Protein AF-K8X464-F1 (afdb_monomer_lite)

Secondary structure (DSSP, 8-state):
----EE-TTS-EE--TT--EEE-SS--HHHHHHHHHHHHHTTB-GGGEEE--SHHHHTS--GGGGT------EEEETTEEEE-------

Radius of gyration: 24.52 Å; chains: 1; bounding box: 53×26×64 Å

Sequence (89 aa):
AFGHEVNNKGFKVLPPYIRALQGDGLTIESLRQVYDELERRGLSAENALCGMGGGLLQQINRDTFNFGQKANAICINGEWKDIAKRPTG

InterPro domains:
  IPR013785 Aldolase-type TIM barrel [G3DSA:3.20.20.70] (1-87)
  IPR016471 Nicotinamide phosphoribosyl transferase [PTHR43816] (2-88)
  IPR036068 Nicotinate phosphoribosyltransferase-like, C-terminal [SSF51690] (20-88)
  IPR041525 Nicotinate/nicotinamide phosphoribosyltransferase [PF04095] (2-87)

Organism: NCBI:txid1129896

Foldseek 3Di:
DQAFDADPVRATHGDPPAAEEAEPPDAPVVVVVVVVVCVVVRHDPNRYHYHYDCNVVPPDDCCNVVPDDDDQWDADPNDIDGDDDDDDD

pLDDT: mean 95.47, std 5.09, range [58.09, 98.69]

Structure (mmCIF, N/CA/C/O backbone):
data_AF-K8X464-F1
#
_entry.id   AF-K8X464-F1
#
loop_
_atom_site.group_PDB
_atom_site.id
_atom_site.type_symbol
_atom_site.label_atom_id
_atom_site.label_alt_id
_atom_site.label_comp_id
_atom_site.label_asym_id
_atom_site.label_entity_id
_atom_site.label_seq_id
_atom_site.pdbx_PDB_ins_code
_atom_site.Cartn_x
_atom_site.Cartn_y
_atom_site.Cartn_z
_atom_site.occupancy
_atom_site.B_iso_or_equiv
_atom_site.auth_seq_id
_atom_site.auth_comp_id
_atom_site.auth_asym_id
_atom_site.auth_atom_id
_atom_site.pdbx_PDB_model_num
ATOM 1 N N . ALA A 1 1 ? -16.989 -4.182 26.058 1.00 78.38 1 ALA A N 1
ATOM 2 C CA . ALA A 1 1 ? -16.771 -3.452 24.789 1.00 78.38 1 ALA A CA 1
ATOM 3 C C . ALA A 1 1 ? -16.309 -2.032 25.116 1.00 78.38 1 ALA A C 1
ATOM 5 O O . ALA A 1 1 ? -16.783 -1.503 26.111 1.00 78.38 1 ALA A O 1
ATOM 6 N N . PHE A 1 2 ? -15.398 -1.441 24.332 1.00 93.62 2 PHE A N 1
ATOM 7 C CA . PHE A 1 2 ? -14.744 -0.152 24.646 1.00 93.62 2 PHE A CA 1
ATOM 8 C C . PHE A 1 2 ? -15.551 1.112 24.268 1.00 93.62 2 PHE A C 1
ATOM 10 O O . PHE A 1 2 ? -15.132 2.212 24.605 1.00 93.62 2 PHE A O 1
ATOM 17 N N . GLY A 1 3 ? -16.697 0.979 23.588 1.00 96.25 3 GLY A N 1
ATOM 18 C CA . GLY A 1 3 ? -17.470 2.117 23.061 1.00 96.25 3 GLY A CA 1
ATOM 19 C C . GLY A 1 3 ? -16.966 2.627 21.701 1.00 96.25 3 GLY A C 1
ATOM 20 O O . GLY A 1 3 ? -16.011 2.079 21.152 1.00 96.25 3 GLY A O 1
ATOM 21 N N . HIS A 1 4 ? -17.658 3.620 21.130 1.00 97.38 4 HIS A N 1
ATOM 22 C CA . HIS A 1 4 ? -17.272 4.340 19.907 1.00 97.38 4 HIS A CA 1
ATOM 23 C C . HIS A 1 4 ? -18.010 5.685 19.806 1.00 97.38 4 HIS A C 1
ATOM 25 O O . HIS A 1 4 ? -19.089 5.841 20.377 1.00 97.38 4 HIS A O 1
ATOM 31 N N . GLU A 1 5 ? -17.458 6.612 19.029 1.00 97.94 5 GLU A N 1
ATOM 32 C CA . GLU A 1 5 ? -18.149 7.805 18.523 1.00 97.94 5 GLU A CA 1
ATOM 33 C C . GLU A 1 5 ? -18.509 7.610 17.044 1.00 97.94 5 GLU A C 1
ATOM 35 O O . GLU A 1 5 ? -18.004 6.692 16.398 1.00 97.94 5 GLU A O 1
ATOM 40 N N . VAL A 1 6 ? -19.387 8.445 16.489 1.00 98.31 6 VAL A N 1
ATOM 41 C CA . VAL A 1 6 ? -19.681 8.459 15.048 1.00 98.31 6 VAL A CA 1
ATOM 42 C C . VAL A 1 6 ? -19.173 9.773 14.475 1.00 98.31 6 VAL A C 1
ATOM 44 O O . VAL A 1 6 ? -19.577 10.842 14.929 1.00 98.31 6 VAL A O 1
ATOM 47 N N . ASN A 1 7 ? -18.272 9.701 13.496 1.00 98.00 7 ASN A N 1
ATOM 48 C CA . ASN A 1 7 ? -17.727 10.898 12.861 1.00 98.00 7 ASN A CA 1
ATOM 49 C C . ASN A 1 7 ? -18.744 11.558 11.910 1.00 98.00 7 ASN A C 1
ATOM 51 O O . ASN A 1 7 ? -19.814 11.021 11.621 1.00 98.00 7 ASN A O 1
ATOM 55 N N . ASN A 1 8 ? -18.388 12.723 11.365 1.00 98.31 8 ASN A N 1
ATOM 56 C CA . ASN A 1 8 ? -19.238 13.482 10.438 1.00 98.31 8 ASN A CA 1
ATOM 57 C C . ASN A 1 8 ? -19.549 12.762 9.108 1.00 98.31 8 ASN A C 1
ATOM 59 O O . ASN A 1 8 ? -20.395 13.232 8.352 1.00 98.31 8 ASN A O 1
ATOM 63 N N . LYS A 1 9 ? -18.885 11.635 8.822 1.00 98.00 9 LYS A N 1
ATOM 64 C CA . LYS A 1 9 ? -19.142 10.774 7.660 1.00 98.00 9 LYS A CA 1
ATOM 65 C C . LYS A 1 9 ? -20.035 9.571 7.991 1.00 98.00 9 LYS A C 1
ATOM 67 O O . LYS A 1 9 ? -20.302 8.770 7.104 1.00 98.00 9 LYS A O 1
ATOM 72 N N . GLY A 1 10 ? -20.488 9.425 9.238 1.00 98.25 10 GLY A N 1
ATOM 73 C CA . GLY A 1 10 ? -21.364 8.328 9.659 1.00 98.25 10 GLY A CA 1
ATOM 74 C C . GLY A 1 10 ? -20.639 7.033 10.044 1.00 98.25 10 GLY A C 1
ATOM 75 O O . GLY A 1 10 ? -21.292 6.006 10.218 1.00 98.25 10 GLY A O 1
ATOM 76 N N . PHE A 1 11 ? -19.313 7.061 10.210 1.00 98.69 11 PHE A N 1
ATOM 77 C CA . PHE A 1 11 ? -18.520 5.881 10.563 1.00 98.69 11 PHE A CA 1
ATOM 78 C C . PHE A 1 11 ? -18.169 5.845 12.049 1.00 98.69 11 PHE A C 1
ATOM 80 O O . PHE A 1 11 ? -17.886 6.872 12.665 1.00 98.69 11 PHE A O 1
ATOM 87 N N . LYS A 1 12 ? -18.130 4.637 12.615 1.00 98.44 12 LYS A N 1
ATOM 88 C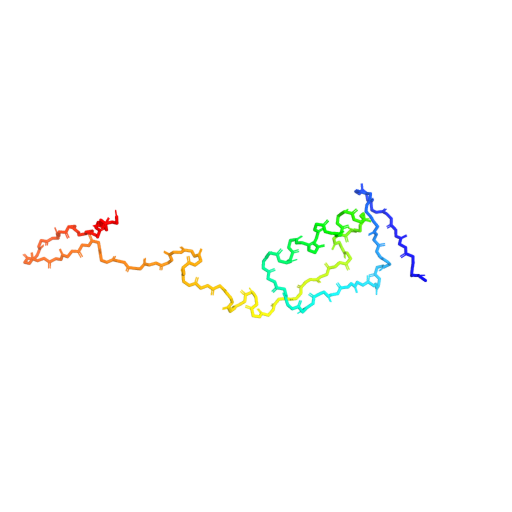 CA . LYS A 1 12 ? -17.781 4.393 14.017 1.00 98.44 12 LYS A CA 1
ATOM 89 C C . LYS A 1 12 ? -16.280 4.563 14.234 1.00 98.44 12 LYS A C 1
ATOM 91 O O . LYS A 1 12 ? -15.485 3.908 13.559 1.00 98.44 12 LYS A O 1
ATOM 96 N N . VAL A 1 13 ? -15.891 5.378 15.205 1.00 98.50 13 VAL A N 1
ATOM 97 C CA . VAL A 1 13 ? -14.505 5.659 15.598 1.00 98.50 13 VAL A CA 1
ATOM 98 C C . VAL A 1 13 ? -14.280 5.156 17.022 1.00 98.50 13 VAL A C 1
ATOM 100 O O . VAL A 1 13 ? -15.058 5.450 17.926 1.00 98.50 13 VAL A O 1
ATOM 103 N N . LEU A 1 14 ? -13.226 4.370 17.228 1.00 98.19 14 LEU A N 1
ATOM 104 C CA . LEU A 1 14 ? -12.801 3.906 18.546 1.00 98.19 14 LEU A CA 1
ATOM 105 C C . LEU A 1 14 ? -12.384 5.092 19.431 1.00 98.19 14 LEU A C 1
ATOM 107 O O . LEU A 1 14 ? -11.920 6.108 18.899 1.00 98.19 14 LEU A O 1
ATOM 111 N N . PRO A 1 15 ? -12.448 4.950 20.771 1.00 98.00 15 PRO A N 1
ATOM 112 C CA . PRO A 1 15 ? -11.916 5.952 21.688 1.00 98.00 15 PRO A CA 1
ATOM 113 C C . PRO A 1 15 ? -10.509 6.405 21.273 1.00 98.00 15 PRO A C 1
ATOM 115 O O . PRO A 1 15 ? -9.723 5.583 20.793 1.00 98.00 15 PRO A O 1
ATOM 118 N N . PRO A 1 16 ? -10.162 7.692 21.434 1.00 97.00 16 PRO A N 1
ATOM 119 C CA . PRO A 1 16 ? -8.967 8.284 20.821 1.00 97.00 16 PRO A CA 1
ATOM 120 C C . PRO A 1 16 ? -7.645 7.626 21.252 1.00 97.00 16 PRO A C 1
ATOM 122 O O . PRO A 1 16 ? -6.651 7.721 20.541 1.00 97.00 16 PRO A O 1
ATOM 125 N N . TYR A 1 17 ? -7.641 6.920 22.382 1.00 96.38 17 TYR A N 1
ATOM 126 C CA . TYR A 1 17 ? -6.501 6.187 22.935 1.00 96.38 17 TYR A CA 1
ATOM 127 C C . TYR A 1 17 ? -6.420 4.707 22.496 1.00 96.38 17 TYR A C 1
ATOM 129 O O . TYR A 1 17 ? -5.595 3.965 23.022 1.00 96.38 17 TYR A O 1
ATOM 137 N N . ILE A 1 18 ? -7.260 4.247 21.555 1.00 97.19 18 ILE A N 1
ATOM 138 C CA . ILE A 1 18 ? -7.271 2.858 21.052 1.00 97.19 18 ILE A CA 1
ATOM 139 C C . ILE A 1 18 ? -7.284 2.845 19.524 1.00 97.19 18 ILE A C 1
ATOM 141 O O . ILE A 1 18 ? -8.180 3.420 18.911 1.00 97.19 18 ILE A O 1
ATOM 145 N N . ARG A 1 19 ? -6.352 2.119 18.900 1.00 97.38 19 ARG A N 1
ATOM 146 C CA . ARG A 1 19 ? -6.322 1.829 17.454 1.00 97.38 19 ARG A CA 1
ATOM 147 C C . ARG A 1 19 ? -5.858 0.395 17.203 1.00 97.38 19 ARG A C 1
ATOM 149 O O . ARG A 1 19 ? -5.263 -0.220 18.085 1.00 97.38 19 ARG A O 1
ATOM 156 N N . ALA A 1 20 ? -6.132 -0.125 16.010 1.00 96.69 20 ALA A N 1
ATOM 157 C CA . ALA A 1 20 ? -5.666 -1.432 15.557 1.00 96.69 20 ALA A CA 1
ATOM 158 C C . ALA A 1 20 ? -4.554 -1.279 14.510 1.00 96.69 20 ALA A C 1
ATOM 160 O O . ALA A 1 20 ? -4.618 -0.397 13.657 1.00 96.69 20 ALA A O 1
ATOM 161 N N . LEU A 1 21 ? -3.555 -2.159 14.560 1.00 97.25 21 LEU A N 1
ATOM 162 C CA . LEU A 1 21 ? -2.500 -2.265 13.555 1.00 97.25 21 LEU A CA 1
ATOM 163 C C . LEU A 1 21 ? -2.564 -3.659 12.923 1.00 97.25 21 LEU A C 1
ATOM 165 O O . LEU A 1 21 ? -2.324 -4.646 13.617 1.00 97.25 21 LEU A O 1
ATOM 169 N N . GLN A 1 22 ? -2.858 -3.742 11.624 1.00 96.19 22 GLN A N 1
ATOM 170 C CA . GLN A 1 22 ? -2.696 -4.975 10.851 1.00 96.19 22 GLN A CA 1
ATOM 171 C C . GLN A 1 22 ? -1.286 -4.989 10.260 1.00 96.19 22 GLN A C 1
ATOM 173 O O . GLN A 1 22 ? -0.955 -4.145 9.433 1.00 96.19 22 GLN A O 1
ATOM 178 N N . GLY A 1 23 ? -0.447 -5.922 10.705 1.00 95.88 23 GLY A N 1
ATOM 179 C CA . GLY A 1 23 ? 0.955 -6.015 10.276 1.00 95.88 23 GLY A CA 1
ATOM 180 C C . GLY A 1 23 ? 1.328 -7.316 9.568 1.00 95.88 23 GLY A C 1
ATOM 181 O O . GLY A 1 23 ? 2.458 -7.450 9.106 1.00 95.88 23 GLY A O 1
ATOM 182 N N . ASP A 1 24 ? 0.410 -8.281 9.508 1.00 95.69 24 ASP A N 1
ATOM 183 C CA . ASP A 1 24 ? 0.698 -9.623 9.008 1.00 95.69 24 ASP A CA 1
ATOM 184 C C . ASP A 1 24 ? 0.158 -9.827 7.588 1.00 95.69 24 ASP A C 1
ATOM 186 O O . ASP A 1 24 ? -0.980 -9.454 7.288 1.00 95.69 24 ASP A O 1
ATOM 190 N N . GLY A 1 25 ? 0.993 -10.406 6.722 1.00 93.50 25 GLY A N 1
ATOM 191 C CA . GLY A 1 25 ? 0.614 -10.869 5.384 1.00 93.50 25 GLY A CA 1
ATOM 192 C C . GLY A 1 25 ? 0.061 -9.821 4.407 1.00 93.50 25 GLY A C 1
ATOM 193 O O . GLY A 1 25 ? -0.552 -10.197 3.409 1.00 93.50 25 GLY A O 1
ATOM 194 N N . LEU A 1 26 ? 0.230 -8.520 4.663 1.00 96.12 26 LEU A N 1
ATOM 195 C CA . LEU A 1 26 ? -0.349 -7.486 3.803 1.00 96.12 26 LEU A CA 1
ATOM 196 C C . LEU A 1 26 ? 0.359 -7.377 2.439 1.00 96.12 26 LEU A C 1
ATOM 198 O O . LEU A 1 26 ? 1.582 -7.242 2.358 1.00 96.12 26 LEU A O 1
ATOM 202 N N . THR A 1 27 ? -0.449 -7.351 1.380 1.00 95.06 27 THR A N 1
ATOM 203 C CA . THR A 1 27 ? -0.096 -7.000 -0.003 1.00 95.06 27 THR A CA 1
ATOM 204 C C . THR A 1 27 ? -0.910 -5.775 -0.426 1.00 95.06 27 THR A C 1
ATOM 206 O O . THR A 1 27 ? -1.768 -5.302 0.324 1.00 95.06 27 THR A O 1
ATOM 209 N N . ILE A 1 28 ? -0.665 -5.241 -1.626 1.00 93.12 28 ILE A N 1
ATOM 210 C CA . ILE A 1 28 ? -1.459 -4.122 -2.161 1.00 93.12 28 ILE A CA 1
ATOM 211 C C . ILE A 1 28 ? -2.940 -4.519 -2.288 1.00 93.12 28 ILE A C 1
ATOM 213 O O . ILE A 1 28 ? -3.826 -3.716 -2.004 1.00 93.12 28 ILE A O 1
ATOM 217 N N . GLU A 1 29 ? -3.221 -5.760 -2.675 1.00 94.44 29 GLU A N 1
ATOM 218 C CA . GLU A 1 29 ? -4.571 -6.296 -2.841 1.00 94.44 29 GLU A CA 1
ATOM 219 C C . GLU A 1 29 ? -5.270 -6.485 -1.494 1.00 94.44 29 GLU A C 1
ATOM 221 O O . GLU A 1 29 ? -6.398 -6.019 -1.323 1.00 94.44 29 GLU A O 1
ATOM 226 N N . SER A 1 30 ? -4.614 -7.125 -0.519 1.00 95.69 30 SER A N 1
ATOM 227 C CA . SER A 1 30 ? -5.240 -7.374 0.786 1.00 95.69 30 SER A CA 1
ATOM 228 C C . SER A 1 30 ? -5.407 -6.098 1.612 1.00 95.69 30 SER A C 1
ATOM 230 O O . SER A 1 30 ? -6.386 -5.981 2.346 1.00 95.69 30 SER A O 1
ATOM 232 N N . LEU A 1 31 ? -4.543 -5.091 1.424 1.00 96.25 31 LEU A N 1
ATOM 233 C CA . LEU A 1 31 ? -4.736 -3.751 1.987 1.00 96.25 31 LEU A CA 1
ATOM 234 C C . LEU A 1 31 ? -6.094 -3.159 1.582 1.00 96.25 31 LEU A C 1
ATOM 236 O O . LEU A 1 31 ? -6.809 -2.630 2.430 1.00 96.25 31 LEU A O 1
ATOM 240 N N . ARG A 1 32 ? -6.472 -3.270 0.301 1.00 96.25 32 ARG A N 1
ATOM 241 C CA . ARG A 1 32 ? -7.766 -2.767 -0.198 1.00 96.25 32 ARG A CA 1
ATOM 242 C C . ARG A 1 32 ? -8.924 -3.519 0.447 1.00 96.25 32 ARG A C 1
ATOM 244 O O . ARG A 1 32 ? -9.818 -2.889 0.995 1.00 96.25 32 ARG A O 1
ATOM 251 N N . GLN A 1 33 ? -8.835 -4.849 0.494 1.00 97.12 33 GLN A N 1
ATOM 252 C CA . GLN A 1 33 ? -9.860 -5.702 1.105 1.00 97.12 33 GLN A CA 1
ATOM 253 C C . GLN A 1 33 ? -10.108 -5.370 2.584 1.00 97.12 33 GLN A C 1
ATOM 255 O O . GLN A 1 33 ? -11.250 -5.405 3.037 1.00 97.12 33 GLN A O 1
ATOM 260 N N . VAL A 1 34 ? -9.059 -5.025 3.341 1.00 96.81 34 VAL A N 1
ATOM 261 C CA . VAL A 1 34 ? -9.200 -4.598 4.741 1.00 96.81 34 VAL A CA 1
ATOM 262 C C . VAL A 1 34 ? -10.056 -3.336 4.844 1.00 96.81 34 VAL A C 1
ATOM 264 O O . VAL A 1 34 ? -10.994 -3.307 5.640 1.00 96.81 34 VAL A O 1
ATOM 267 N N . TYR A 1 35 ? -9.766 -2.301 4.051 1.00 97.25 35 TYR A N 1
ATOM 268 C CA . TYR A 1 35 ? -10.519 -1.046 4.116 1.00 97.25 35 TYR A CA 1
ATOM 269 C C . TYR A 1 35 ? -11.926 -1.162 3.518 1.00 97.25 35 TYR A C 1
ATOM 271 O O . TYR A 1 35 ? -12.849 -0.579 4.085 1.00 97.25 35 TYR A O 1
ATOM 279 N N . ASP A 1 36 ? -12.116 -1.981 2.481 1.00 97.94 36 ASP A N 1
ATOM 280 C CA . ASP A 1 36 ? -13.444 -2.308 1.946 1.00 97.94 36 ASP A CA 1
ATOM 281 C C . ASP A 1 36 ? -14.320 -2.964 3.032 1.00 97.94 36 ASP A C 1
ATOM 283 O O . ASP A 1 36 ? -15.495 -2.634 3.200 1.00 97.94 36 ASP A O 1
ATOM 287 N N . GLU A 1 37 ? -13.744 -3.864 3.836 1.00 97.88 37 GLU A N 1
ATOM 288 C CA . GLU A 1 37 ? -14.468 -4.527 4.923 1.00 97.88 37 GLU A CA 1
ATOM 289 C C . GLU A 1 37 ? -14.741 -3.592 6.113 1.00 97.88 37 GLU A C 1
ATOM 291 O O . GLU A 1 37 ? -15.799 -3.695 6.745 1.00 97.88 37 GLU A O 1
ATOM 296 N N . LEU A 1 38 ? -13.826 -2.665 6.425 1.00 98.06 38 LEU A N 1
ATOM 297 C CA . LEU A 1 38 ? -14.079 -1.611 7.415 1.00 98.06 38 LEU A CA 1
ATOM 298 C C . LEU A 1 38 ? -15.260 -0.741 6.982 1.00 98.06 38 LEU A C 1
ATOM 300 O O . LEU A 1 38 ? -16.189 -0.538 7.771 1.00 98.06 38 LEU A O 1
ATOM 304 N N . GLU A 1 39 ? -15.259 -0.297 5.725 1.00 98.19 39 GLU A N 1
ATOM 305 C CA . GLU A 1 39 ? -16.334 0.507 5.154 1.00 98.19 39 GLU A CA 1
ATOM 306 C C . GLU A 1 39 ? -17.669 -0.245 5.192 1.00 98.19 39 GLU A C 1
ATOM 308 O O . GLU A 1 39 ? -18.648 0.268 5.739 1.00 98.19 39 GLU A O 1
ATOM 313 N N . ARG A 1 40 ? -17.696 -1.506 4.736 1.00 98.50 40 ARG A N 1
ATOM 314 C CA . ARG A 1 40 ? -18.893 -2.366 4.757 1.00 98.50 40 ARG A CA 1
ATOM 315 C C . ARG A 1 40 ? -19.488 -2.527 6.160 1.00 98.50 40 ARG A C 1
ATOM 317 O O . ARG A 1 40 ? -20.699 -2.687 6.310 1.00 98.50 40 ARG A O 1
ATOM 324 N N . ARG A 1 41 ? -18.652 -2.503 7.203 1.00 98.00 41 ARG A N 1
ATOM 325 C CA . ARG A 1 41 ? -19.073 -2.597 8.615 1.00 98.00 41 ARG A CA 1
ATOM 326 C C . ARG A 1 41 ? -19.416 -1.245 9.250 1.00 98.00 41 ARG A C 1
ATOM 328 O O . ARG A 1 41 ? -19.810 -1.216 10.421 1.00 98.00 41 ARG A O 1
ATOM 335 N N . GLY A 1 42 ? -19.260 -0.140 8.521 1.00 98.19 42 GLY A N 1
ATOM 336 C CA . GLY A 1 42 ? -19.430 1.213 9.048 1.00 98.19 42 GLY A CA 1
ATOM 337 C C . GLY A 1 42 ? -18.368 1.582 10.087 1.00 98.19 42 GLY A C 1
ATOM 338 O O . GLY A 1 42 ? -18.647 2.346 11.010 1.00 98.19 42 GLY A O 1
ATOM 339 N N . LEU A 1 43 ? -17.165 1.010 9.987 1.00 98.31 43 LEU A N 1
ATOM 340 C CA . LEU A 1 43 ? -16.017 1.339 10.828 1.00 98.31 43 LEU A CA 1
ATOM 341 C C . LEU A 1 43 ? -15.150 2.378 10.118 1.00 98.31 43 LEU A C 1
ATOM 343 O O . LEU A 1 43 ? -14.841 2.236 8.939 1.00 98.31 43 LEU A O 1
ATOM 347 N N . SER A 1 44 ? -14.734 3.417 10.839 1.00 98.31 44 SER A N 1
ATOM 348 C CA . SER A 1 44 ? -13.873 4.447 10.260 1.00 98.31 44 SER A CA 1
ATOM 349 C C . SER A 1 44 ? -12.493 3.878 9.940 1.00 98.31 44 SER A C 1
ATOM 351 O O . SER A 1 44 ? -11.910 3.153 10.752 1.00 98.31 44 SER A O 1
ATOM 353 N N . ALA A 1 45 ? -11.938 4.277 8.794 1.00 97.75 45 ALA A N 1
ATOM 354 C CA . ALA A 1 45 ? -10.547 4.019 8.427 1.00 97.75 45 ALA A CA 1
ATOM 355 C C . ALA A 1 45 ? -9.558 4.558 9.479 1.00 97.75 45 ALA A C 1
ATOM 357 O O . ALA A 1 45 ? -8.475 4.007 9.644 1.00 97.75 45 ALA A O 1
ATOM 358 N N . GLU A 1 46 ? -9.958 5.575 10.251 1.00 97.25 46 GLU A N 1
ATOM 359 C CA . GL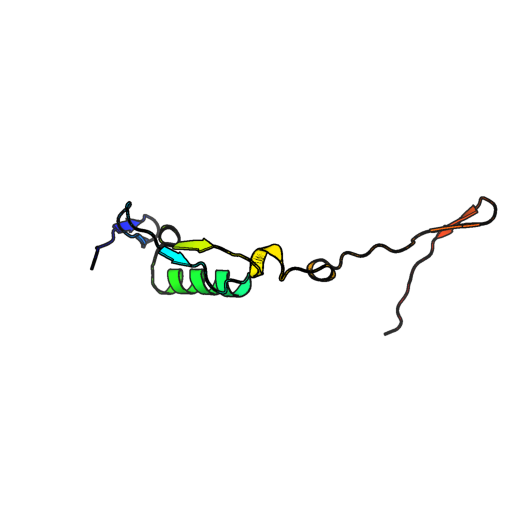U A 1 46 ? -9.184 6.146 11.361 1.00 97.25 46 GLU A CA 1
ATOM 360 C C . GLU A 1 46 ? -8.835 5.122 12.446 1.00 97.25 46 GLU A C 1
ATOM 362 O O . GLU A 1 46 ? -7.918 5.358 13.228 1.00 97.25 46 GLU A O 1
ATOM 367 N N . ASN A 1 47 ? -9.571 4.009 12.520 1.00 97.94 47 ASN A N 1
ATOM 368 C CA . ASN A 1 47 ? -9.374 2.967 13.523 1.00 97.94 47 ASN A CA 1
ATOM 369 C C . ASN A 1 47 ? -8.195 2.041 13.222 1.00 97.94 47 ASN A C 1
ATOM 371 O O . ASN A 1 47 ? -7.741 1.353 14.138 1.00 97.94 47 ASN A O 1
ATOM 375 N N . ALA A 1 48 ? -7.742 1.986 11.967 1.00 96.56 48 ALA A N 1
ATOM 376 C CA . ALA A 1 48 ? -6.810 0.977 11.492 1.00 96.56 48 ALA A CA 1
ATOM 377 C C . ALA A 1 48 ? -5.576 1.598 10.833 1.00 96.56 48 ALA A C 1
ATOM 379 O O . ALA A 1 48 ? -5.672 2.446 9.947 1.00 96.56 48 ALA A O 1
ATOM 380 N N . LEU A 1 49 ? -4.414 1.105 11.245 1.00 96.00 49 LEU A N 1
ATOM 381 C CA . LEU A 1 49 ? -3.121 1.323 10.611 1.00 96.00 49 LEU A CA 1
ATOM 382 C C . LEU A 1 49 ? -2.668 0.009 9.969 1.00 96.00 49 LEU A C 1
ATOM 384 O O . LEU A 1 49 ? -2.995 -1.074 10.457 1.00 96.00 49 LEU A O 1
ATOM 388 N N . CYS A 1 50 ? -1.886 0.103 8.899 1.00 95.88 50 CYS A N 1
ATOM 389 C CA . CYS A 1 50 ? -1.357 -1.056 8.188 1.00 95.88 50 CYS A CA 1
ATOM 390 C C . CYS A 1 50 ? 0.172 -1.002 8.151 1.00 95.88 50 CYS A C 1
ATOM 392 O O . CYS A 1 50 ? 0.751 -0.001 7.733 1.00 95.88 50 CYS A O 1
ATOM 394 N N . GLY A 1 51 ? 0.821 -2.077 8.592 1.00 95.69 51 GLY A N 1
ATOM 395 C CA . GLY A 1 51 ? 2.261 -2.282 8.471 1.00 95.69 51 GLY A CA 1
ATOM 396 C C . GLY A 1 51 ? 2.552 -3.312 7.385 1.00 95.69 51 GLY A C 1
ATOM 397 O O . GLY A 1 51 ? 2.038 -4.423 7.439 1.00 95.69 51 GLY A O 1
ATOM 398 N N . MET A 1 52 ? 3.379 -2.959 6.400 1.00 95.75 52 MET A N 1
ATOM 399 C CA . MET A 1 52 ? 3.731 -3.852 5.294 1.00 95.75 52 MET A CA 1
ATOM 400 C C . MET A 1 52 ? 5.243 -4.067 5.241 1.00 95.75 52 MET A C 1
ATOM 402 O O . MET A 1 52 ? 6.005 -3.113 5.106 1.00 95.75 52 MET A O 1
ATOM 406 N N . GLY A 1 53 ? 5.669 -5.327 5.337 1.00 94.75 53 GLY A N 1
ATOM 407 C CA . GLY A 1 53 ? 7.067 -5.734 5.178 1.00 94.75 53 GLY A CA 1
ATOM 408 C C . GLY 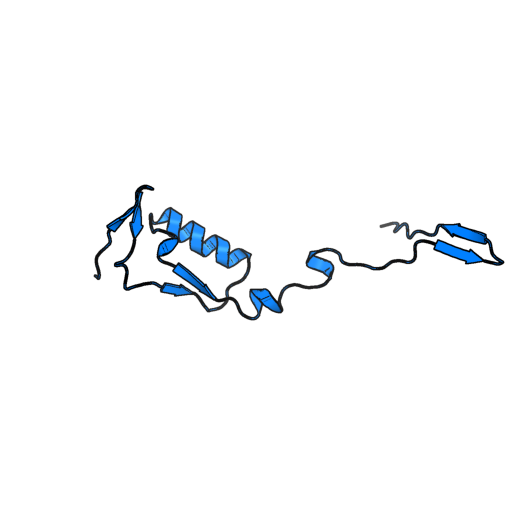A 1 53 ? 7.385 -6.116 3.731 1.00 94.75 53 GLY A C 1
ATOM 409 O O . GLY A 1 53 ? 7.387 -5.279 2.829 1.00 94.75 53 GLY A O 1
ATOM 410 N N . GLY A 1 54 ? 7.616 -7.412 3.493 1.00 93.56 54 GLY A N 1
ATOM 411 C CA . GLY A 1 54 ? 7.968 -7.940 2.169 1.00 93.56 54 GLY A CA 1
ATOM 412 C C . GLY A 1 54 ? 6.948 -7.626 1.068 1.00 93.56 54 GLY A C 1
ATOM 413 O O . GLY A 1 54 ? 7.348 -7.403 -0.069 1.00 93.56 54 GLY A O 1
ATOM 414 N N . GLY A 1 55 ? 5.654 -7.525 1.392 1.00 91.62 55 GLY A N 1
ATOM 415 C CA . GLY A 1 55 ? 4.622 -7.106 0.434 1.00 91.62 55 GLY A CA 1
ATOM 416 C C . GLY A 1 55 ? 4.833 -5.698 -0.131 1.00 91.62 55 GLY A C 1
ATOM 417 O O . GLY A 1 55 ? 4.486 -5.446 -1.279 1.00 91.62 55 GLY A O 1
ATOM 418 N N . LEU A 1 5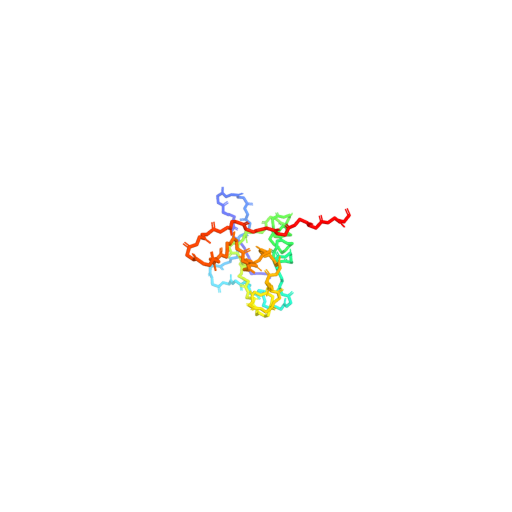6 ? 5.450 -4.795 0.639 1.00 93.75 56 LEU A N 1
ATOM 419 C CA . LEU A 1 56 ? 5.762 -3.437 0.191 1.00 93.75 56 LEU A CA 1
ATOM 420 C C . LEU A 1 56 ? 7.124 -3.356 -0.504 1.00 93.75 56 LEU A C 1
ATOM 422 O O . LEU A 1 56 ? 7.247 -2.699 -1.533 1.00 93.75 56 LEU A O 1
ATOM 426 N N . LEU A 1 57 ? 8.144 -4.006 0.062 1.00 94.25 57 LEU A N 1
ATOM 427 C CA . LEU A 1 57 ? 9.536 -3.781 -0.348 1.00 94.25 57 LEU A CA 1
ATOM 428 C C . LEU A 1 57 ? 10.146 -4.896 -1.210 1.00 94.25 57 LEU A C 1
ATOM 430 O O . LEU A 1 57 ? 11.164 -4.654 -1.848 1.00 94.25 57 LEU A O 1
ATOM 434 N N . GLN A 1 58 ? 9.558 -6.097 -1.246 1.00 93.69 58 GLN A N 1
ATOM 435 C CA . GLN A 1 58 ? 10.183 -7.281 -1.861 1.00 93.69 58 GLN A CA 1
ATOM 436 C C . GLN A 1 58 ? 9.309 -8.000 -2.902 1.00 93.69 58 GLN A C 1
ATOM 438 O O . GLN A 1 58 ? 9.845 -8.693 -3.763 1.00 93.69 58 GLN A O 1
ATOM 443 N N . GLN A 1 59 ? 7.980 -7.861 -2.849 1.00 92.12 59 GLN A N 1
ATOM 444 C CA . GLN A 1 59 ? 7.070 -8.482 -3.828 1.00 92.12 59 GLN A CA 1
ATOM 445 C C . GLN A 1 59 ? 6.953 -7.693 -5.143 1.00 92.12 59 GLN A C 1
ATOM 447 O O . GLN A 1 59 ? 6.506 -8.239 -6.151 1.00 92.12 59 GLN A O 1
ATOM 452 N N . ILE A 1 60 ? 7.382 -6.430 -5.157 1.00 90.75 60 ILE A N 1
ATOM 453 C CA . ILE A 1 60 ? 7.454 -5.602 -6.364 1.00 90.75 60 ILE A CA 1
ATOM 454 C C . ILE A 1 60 ? 8.722 -5.957 -7.145 1.00 90.75 60 ILE A C 1
ATOM 456 O O . ILE A 1 60 ? 9.798 -6.086 -6.564 1.00 90.75 60 ILE A O 1
ATOM 460 N N . ASN A 1 61 ? 8.612 -6.108 -8.467 1.00 93.62 61 ASN A N 1
ATOM 461 C CA . ASN A 1 61 ? 9.734 -6.496 -9.322 1.00 93.62 61 ASN A CA 1
ATOM 462 C C . ASN A 1 61 ? 9.863 -5.588 -10.559 1.00 93.62 61 ASN A C 1
ATOM 464 O O . ASN A 1 61 ? 9.040 -4.707 -10.803 1.00 93.62 61 ASN A O 1
ATOM 468 N N . ARG A 1 62 ? 10.923 -5.801 -11.353 1.00 95.69 62 ARG A N 1
ATOM 469 C CA . ARG A 1 62 ? 11.232 -5.011 -12.562 1.00 95.69 62 ARG A CA 1
ATOM 470 C C . ARG A 1 62 ? 10.046 -4.926 -13.532 1.00 95.69 62 ARG A C 1
ATOM 472 O O . ARG A 1 62 ? 9.825 -3.884 -14.150 1.00 95.69 62 ARG A O 1
ATOM 479 N N . ASP A 1 63 ? 9.312 -6.023 -13.687 1.00 95.50 63 ASP A N 1
ATOM 480 C CA . ASP A 1 63 ? 8.203 -6.129 -14.632 1.00 95.50 63 ASP A CA 1
ATOM 481 C C . ASP A 1 63 ? 6.923 -5.465 -14.131 1.00 95.50 63 ASP A C 1
ATOM 483 O O . ASP A 1 63 ? 6.094 -5.098 -14.958 1.00 95.50 63 ASP A O 1
ATOM 487 N N . THR A 1 64 ? 6.790 -5.187 -12.828 1.00 93.75 64 THR A N 1
ATOM 488 C CA . THR A 1 64 ? 5.638 -4.448 -12.280 1.00 93.75 64 THR A CA 1
ATOM 489 C C . THR A 1 64 ? 5.404 -3.121 -13.011 1.00 93.75 64 THR A C 1
ATOM 491 O O . THR A 1 64 ? 4.261 -2.746 -13.257 1.00 93.75 64 THR A O 1
ATOM 494 N N . PHE A 1 65 ? 6.480 -2.443 -13.424 1.00 94.75 65 PHE A N 1
ATOM 495 C CA . PHE A 1 65 ? 6.416 -1.223 -14.237 1.00 94.75 65 PHE A CA 1
ATOM 496 C C . PHE A 1 65 ? 7.054 -1.381 -15.620 1.00 94.75 65 PHE A C 1
ATOM 498 O O . PHE A 1 65 ? 7.335 -0.388 -16.288 1.00 94.75 65 PHE A O 1
ATOM 505 N N . ASN A 1 66 ? 7.289 -2.619 -16.063 1.00 94.94 66 ASN A N 1
ATOM 506 C CA . ASN A 1 66 ? 7.938 -2.926 -17.339 1.00 94.94 66 ASN A CA 1
ATOM 507 C C . ASN A 1 66 ? 9.266 -2.173 -17.543 1.00 94.94 66 ASN A C 1
ATOM 509 O O . ASN A 1 66 ? 9.583 -1.739 -18.653 1.00 94.94 66 ASN A O 1
ATOM 513 N N . PHE A 1 67 ? 10.057 -2.005 -16.478 1.00 96.69 67 PHE A N 1
ATOM 514 C CA . PHE A 1 67 ? 11.338 -1.314 -16.578 1.00 96.69 67 PHE A CA 1
ATOM 515 C C . PHE A 1 67 ? 12.272 -2.086 -17.503 1.00 96.69 67 PHE A C 1
ATOM 517 O O . PHE A 1 67 ? 12.547 -3.268 -17.295 1.00 96.69 67 PHE A O 1
ATOM 524 N N . GLY A 1 68 ? 12.772 -1.416 -18.536 1.00 95.19 68 GLY A N 1
ATOM 525 C CA . GLY A 1 68 ? 13.649 -2.027 -19.518 1.00 95.19 68 GLY A CA 1
ATOM 526 C C . GLY A 1 68 ? 14.514 -0.988 -20.206 1.00 95.19 68 GLY A C 1
ATOM 527 O O . GLY A 1 68 ? 14.033 0.059 -20.628 1.00 95.19 68 GLY A O 1
ATOM 528 N N . GLN A 1 69 ? 15.791 -1.315 -20.353 1.00 95.88 69 GLN A N 1
ATOM 529 C CA . GLN A 1 69 ? 16.728 -0.552 -21.159 1.00 95.88 69 GLN A CA 1
ATOM 530 C C . GLN A 1 69 ? 16.962 -1.305 -22.467 1.00 95.88 69 GLN A C 1
ATOM 532 O O . GLN A 1 69 ? 17.235 -2.506 -22.465 1.00 95.88 69 GLN A O 1
ATOM 537 N N . LYS A 1 70 ? 16.823 -0.608 -23.594 1.00 95.62 70 LYS A N 1
ATOM 538 C CA . LYS A 1 70 ? 17.061 -1.158 -24.931 1.00 95.62 70 LYS A CA 1
ATOM 539 C C . LYS A 1 70 ? 17.909 -0.173 -25.714 1.00 95.62 70 LYS A C 1
ATOM 541 O O . LYS A 1 70 ? 17.683 1.030 -25.623 1.00 95.62 70 LYS A O 1
ATOM 546 N N . ALA A 1 71 ? 18.861 -0.690 -26.484 1.00 96.81 71 ALA A N 1
ATOM 547 C CA . ALA A 1 71 ? 19.565 0.129 -27.454 1.00 96.81 71 ALA A CA 1
ATOM 548 C C . ALA A 1 71 ? 18.554 0.661 -28.481 1.00 96.81 71 ALA A C 1
ATOM 550 O O . ALA A 1 71 ? 17.718 -0.100 -28.977 1.00 96.81 71 ALA A O 1
ATOM 551 N N . ASN A 1 72 ? 18.618 1.961 -28.751 1.00 96.94 72 ASN A N 1
ATOM 552 C CA . ASN A 1 72 ? 17.752 2.654 -29.703 1.00 96.94 72 ASN A CA 1
ATOM 553 C C . ASN A 1 72 ? 18.526 3.244 -30.890 1.00 96.94 72 ASN A C 1
ATOM 555 O O . ASN A 1 72 ? 17.910 3.596 -31.888 1.00 96.94 72 ASN A O 1
ATOM 559 N N . ALA A 1 73 ? 19.857 3.316 -30.809 1.00 97.50 73 ALA A N 1
ATOM 560 C CA . ALA A 1 73 ? 20.717 3.745 -31.902 1.00 97.50 73 ALA A CA 1
ATOM 561 C C . ALA A 1 73 ? 22.107 3.092 -31.816 1.00 97.50 73 ALA A C 1
ATOM 563 O O . ALA A 1 73 ? 22.543 2.662 -30.745 1.00 97.50 73 ALA A O 1
ATOM 564 N N . ILE A 1 74 ? 22.809 3.035 -32.948 1.00 97.50 74 ILE A N 1
ATOM 565 C CA . ILE A 1 74 ? 24.214 2.623 -33.060 1.00 97.50 74 ILE A CA 1
ATOM 566 C C . ILE A 1 74 ? 24.971 3.590 -33.976 1.00 97.50 74 ILE A C 1
ATOM 568 O O . ILE A 1 74 ? 24.433 4.020 -34.992 1.00 97.50 74 ILE A O 1
ATOM 572 N N . CYS A 1 75 ? 26.216 3.926 -33.632 1.00 97.94 75 CYS A N 1
ATOM 573 C CA . CYS A 1 75 ? 27.097 4.734 -34.476 1.00 97.94 75 CYS A CA 1
ATOM 574 C C . CYS A 1 75 ? 28.056 3.825 -35.256 1.00 97.94 75 CYS A C 1
ATOM 576 O O . CYS A 1 75 ? 28.805 3.057 -34.652 1.00 97.94 75 CYS A O 1
ATOM 578 N N . ILE A 1 76 ? 28.030 3.899 -36.588 1.00 97.75 76 ILE A N 1
ATOM 579 C CA . ILE A 1 76 ? 28.877 3.104 -37.487 1.00 97.75 76 ILE A CA 1
ATOM 580 C C . ILE A 1 76 ? 29.600 4.072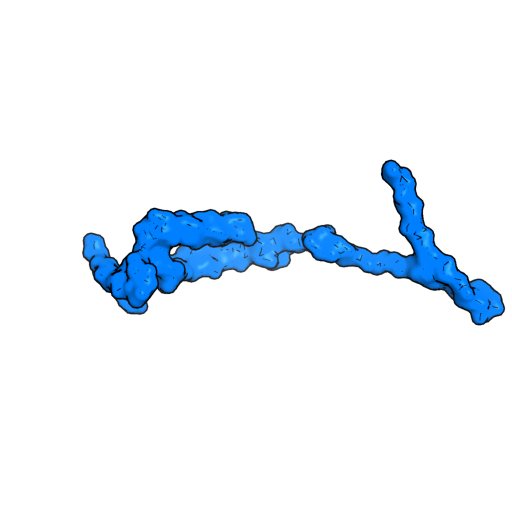 -38.422 1.00 97.75 76 ILE A C 1
ATOM 582 O O . ILE A 1 76 ? 28.954 4.792 -39.176 1.00 97.75 76 ILE A O 1
ATOM 586 N N . ASN A 1 77 ? 30.936 4.094 -38.377 1.00 97.50 77 ASN A N 1
ATOM 587 C CA . ASN A 1 77 ? 31.778 4.997 -39.180 1.00 97.50 77 ASN A CA 1
ATOM 588 C C . ASN A 1 77 ? 31.415 6.491 -39.038 1.00 97.50 77 ASN A C 1
ATOM 590 O O . ASN A 1 77 ? 31.512 7.249 -39.997 1.00 97.50 77 ASN A O 1
ATOM 594 N N . GLY A 1 78 ? 30.993 6.916 -37.843 1.00 97.69 78 GLY A N 1
ATOM 595 C CA . GLY A 1 78 ? 30.593 8.302 -37.565 1.00 97.69 78 GLY A CA 1
ATOM 596 C C . GLY A 1 78 ? 29.126 8.623 -37.871 1.00 97.69 78 GLY A C 1
ATOM 597 O O . GLY A 1 78 ? 28.673 9.714 -37.536 1.00 97.69 78 GLY A O 1
ATOM 598 N N . GLU A 1 79 ? 28.365 7.684 -38.441 1.00 97.81 79 GLU A N 1
ATOM 599 C CA . GLU A 1 79 ? 26.942 7.858 -38.740 1.00 97.81 79 GLU A CA 1
ATOM 600 C C . GLU A 1 79 ? 26.060 7.116 -37.730 1.00 97.81 79 GLU A C 1
ATOM 602 O O . GLU A 1 79 ? 26.205 5.908 -37.520 1.00 97.81 79 GLU A O 1
ATOM 607 N N . TRP A 1 80 ? 25.108 7.829 -37.127 1.00 97.81 80 TRP A N 1
ATOM 608 C CA . TRP A 1 80 ? 24.099 7.236 -36.249 1.00 97.81 80 TRP A CA 1
ATOM 609 C C . TRP A 1 80 ? 22.978 6.572 -37.051 1.00 97.81 80 TRP A C 1
ATOM 611 O O . TRP A 1 80 ? 22.462 7.142 -38.011 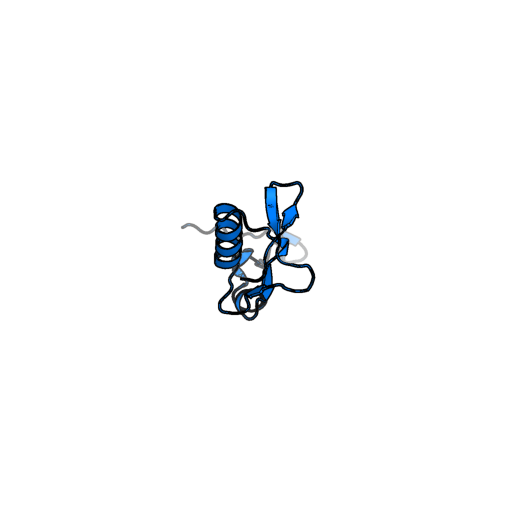1.00 97.81 80 TRP A O 1
ATOM 621 N N . LYS A 1 81 ? 22.579 5.371 -36.630 1.00 97.62 81 LYS A N 1
ATOM 622 C CA . LYS A 1 81 ? 21.460 4.608 -37.190 1.00 97.62 81 LYS A CA 1
ATOM 623 C C . LYS A 1 81 ? 20.521 4.183 -36.075 1.00 97.62 81 LYS A C 1
ATOM 625 O O . LYS A 1 81 ? 20.964 3.547 -35.116 1.00 97.62 81 LYS A O 1
ATOM 630 N N . ASP A 1 82 ? 19.240 4.491 -36.231 1.00 97.62 82 ASP A N 1
ATOM 631 C CA . ASP A 1 82 ? 18.207 4.040 -35.305 1.00 97.62 82 ASP A CA 1
ATOM 632 C C . ASP A 1 82 ? 18.042 2.522 -35.386 1.00 97.62 82 ASP A C 1
ATOM 634 O O . ASP A 1 82 ? 18.033 1.922 -36.465 1.00 97.62 82 ASP A O 1
ATOM 638 N N . ILE A 1 83 ? 17.886 1.894 -34.226 1.00 96.38 83 ILE A N 1
ATOM 639 C CA . ILE A 1 83 ? 17.620 0.463 -34.106 1.00 96.38 83 ILE A CA 1
ATOM 640 C C . ILE A 1 83 ? 16.438 0.239 -33.172 1.00 96.38 83 ILE A C 1
ATOM 642 O O . ILE A 1 83 ? 16.253 0.934 -32.177 1.00 96.38 83 ILE A O 1
ATOM 646 N N . ALA A 1 84 ? 15.624 -0.764 -33.481 1.00 95.69 84 ALA A N 1
ATOM 647 C CA . ALA A 1 84 ? 14.507 -1.151 -32.634 1.00 95.69 84 ALA A CA 1
ATOM 648 C C . ALA A 1 84 ? 14.259 -2.655 -32.730 1.00 95.69 84 ALA A C 1
ATOM 650 O O . ALA A 1 84 ? 14.410 -3.265 -33.789 1.00 95.69 84 ALA A O 1
ATOM 651 N N . LYS A 1 85 ? 13.812 -3.256 -31.625 1.00 94.50 85 LYS A N 1
ATOM 652 C CA . LYS A 1 85 ? 13.300 -4.630 -31.618 1.00 94.50 85 LYS A CA 1
ATOM 653 C C . LYS A 1 85 ? 11.821 -4.615 -32.014 1.00 94.50 85 LYS A C 1
ATOM 655 O O . LYS A 1 85 ? 11.032 -3.954 -31.344 1.00 94.50 85 LYS A O 1
ATOM 660 N N . ARG A 1 86 ? 11.437 -5.398 -33.027 1.00 93.06 86 ARG A N 1
ATOM 661 C CA . ARG A 1 86 ? 10.037 -5.713 -33.367 1.00 93.06 86 ARG A CA 1
ATOM 662 C C . ARG A 1 86 ? 9.781 -7.202 -33.115 1.00 93.06 86 ARG A C 1
ATOM 664 O O . ARG A 1 86 ? 10.146 -8.016 -33.957 1.00 93.06 86 ARG A O 1
ATOM 671 N N . PRO A 1 87 ? 9.253 -7.586 -31.943 1.00 88.44 87 PRO A N 1
ATOM 672 C CA . PRO A 1 87 ? 8.891 -8.973 -31.682 1.00 88.44 87 PRO A CA 1
ATOM 673 C C . PRO A 1 87 ? 7.735 -9.385 -32.603 1.00 88.44 87 PRO A C 1
ATOM 675 O O . PRO A 1 87 ? 6.720 -8.698 -32.635 1.00 88.44 87 PRO A O 1
ATOM 678 N N . THR A 1 88 ? 7.878 -10.489 -33.329 1.00 80.38 88 THR A N 1
ATOM 679 C CA . THR A 1 88 ? 6.767 -11.180 -33.997 1.00 80.38 88 THR A CA 1
ATOM 680 C C . THR A 1 88 ? 6.339 -12.323 -33.088 1.00 80.38 88 THR A C 1
ATOM 682 O O . THR A 1 88 ? 6.917 -13.408 -33.142 1.00 80.38 88 THR A O 1
ATOM 685 N N . GLY A 1 89 ? 5.439 -12.008 -32.159 1.00 58.09 89 GLY A N 1
ATOM 686 C CA . GLY A 1 89 ? 4.633 -13.007 -31.460 1.00 58.09 89 GLY A CA 1
ATOM 687 C C . GLY A 1 89 ? 3.403 -13.328 -32.286 1.00 58.09 89 GLY A C 1
ATOM 688 O O . GLY A 1 89 ? 2.915 -12.386 -32.952 1.00 58.09 89 GLY A O 1
#